Protein AF-A0A2G2XB01-F1 (afdb_monomer)

Foldseek 3Di:
DPPAAEDEDELVRLDDPDAPSSLVVLVVVLVVPVVSPPHHYHYHNVVVLDDDPPDPPCPSSVVSVVSNVVSVVVVCPPPDDDDDDDDDDDDDLQVQLVVQVVVCVVDPDDPPDRSSVVSNDCVVVVVVVPD

Solvent-accessible surface area (backbone atoms only — not comparable to full-atom values): 8194 Å² total; per-residue (Å²): 135,88,80,62,46,76,48,77,44,49,29,69,77,56,63,53,94,53,88,64,52,27,46,52,50,51,53,51,51,52,52,52,46,64,76,50,58,73,53,46,82,43,78,39,60,60,65,73,53,58,69,73,88,89,50,94,77,50,66,66,45,54,52,38,52,51,49,51,52,52,57,54,58,65,63,47,80,70,84,57,75,80,85,81,86,78,86,81,76,85,73,51,47,67,54,36,10,53,50,46,42,64,64,42,73,83,47,99,68,64,91,88,65,58,46,56,60,59,31,54,35,68,77,62,52,65,71,66,80,80,116

Sequence (131 aa):
MFSHLLISIQGPEILNKYVGESELANRTLFTRARTCAPCILFFDEMDALTTKRGKEGGWVVERLLNQLLIELDGADTNSHGPGRLLYIPLPSPDERGLIVIALGQKKPIDASVHLMTMGRDDACKMLVEWT

InterPro domains:
  IPR003959 ATPase, AAA-type, core [PF00004] (6-106)
  IPR027417 P-loop containing nucleoside triphosphate hydrolase [G3DSA:3.40.50.300] (3-117)
  IPR027417 P-loop containing nucleoside triphosphate hydrolase [SSF52540] (6-110)
  IPR055278 Cell division control protein 48 homolog C [PTHR48470] (6-127)

Organism: Capsicum annuum (NCBI:txid4072)

Radius of gyration: 20.56 Å; Cα contacts (8 Å, |Δi|>4): 98; chains: 1; bounding box: 42×37×54 Å

Mean predicted aligned error: 10.05 Å

pLDDT: mean 78.8, std 13.14, range [40.62, 92.25]

Nearest PDB structures (foldseek):
  8uaa-assembly1_A  TM=7.866E-01  e=3.244E-05  Saccharomyces cerevisiae
  7swl-assembly1_C  TM=7.805E-01  e=3.659E-05  Thermochaetoides thermophila
  8rhn-assembly1_L  TM=7.549E-01  e=4.382E-05  Homo sapiens
  8xku-assembly1_A  TM=7.836E-01  e=1.520E-03  Arabidopsis thaliana
  6j30-assembly1_L  TM=6.383E-01  e=5.372E-03  Saccharomyces cerevisiae S288C

Secondary structure (DSSP, 8-state):
---PEEEEEEGGGG--SSTTHHHHHHHHHHHHHHHT-SEEEEEE-GGGG-PPTTSTTTHHHHHHHHHHHHHHHHHGGG---S------PPPPHHHHHHHHHHHHTTS---TT--HHHHHH-GGGGGGTTT-

Structure (mmCIF, N/CA/C/O backbone):
data_AF-A0A2G2XB01-F1
#
_entry.id   AF-A0A2G2XB01-F1
#
loop_
_atom_site.group_PDB
_atom_site.id
_atom_site.type_symbol
_atom_site.label_atom_id
_atom_site.label_alt_id
_atom_site.label_comp_id
_atom_site.label_asym_id
_atom_site.label_entity_id
_atom_site.label_seq_id
_atom_site.pdbx_PDB_ins_code
_atom_site.Cartn_x
_atom_site.Cartn_y
_atom_site.Cartn_z
_atom_site.occupancy
_atom_site.B_iso_or_equiv
_atom_site.auth_seq_id
_atom_site.auth_comp_id
_atom_site.auth_asym_id
_atom_site.auth_atom_id
_atom_site.pdbx_PDB_model_num
ATOM 1 N N . MET A 1 1 ? -16.606 -15.064 -13.106 1.00 46.72 1 MET A N 1
ATOM 2 C CA . MET A 1 1 ? -16.085 -13.691 -12.950 1.00 46.72 1 MET A CA 1
ATOM 3 C C . MET A 1 1 ? -16.112 -13.380 -11.460 1.00 46.72 1 MET A C 1
ATOM 5 O O . MET A 1 1 ? -17.161 -13.029 -10.947 1.00 46.72 1 MET A O 1
ATOM 9 N N . PHE A 1 2 ? -15.018 -13.645 -10.742 1.00 50.41 2 PHE A N 1
ATOM 10 C CA . PHE A 1 2 ? -14.899 -13.287 -9.325 1.00 50.41 2 PHE A CA 1
ATOM 11 C C . PHE A 1 2 ? -14.382 -11.852 -9.258 1.00 50.41 2 PHE A C 1
ATOM 13 O O . PHE A 1 2 ? -13.181 -11.614 -9.348 1.00 50.41 2 PHE A O 1
ATOM 20 N N . SER A 1 3 ? -15.288 -10.881 -9.199 1.00 67.94 3 SER A N 1
ATOM 21 C CA . SER A 1 3 ? -14.918 -9.499 -8.906 1.00 67.94 3 SER A CA 1
ATOM 22 C C . SER A 1 3 ? -14.731 -9.375 -7.397 1.00 67.94 3 SER A C 1
ATOM 24 O O . SER A 1 3 ? -15.695 -9.141 -6.670 1.00 67.94 3 SER A O 1
ATOM 26 N N . HIS A 1 4 ? -13.511 -9.586 -6.908 1.00 78.50 4 HIS A N 1
ATOM 27 C CA . HIS A 1 4 ? -13.180 -9.169 -5.548 1.00 78.50 4 HIS A CA 1
ATOM 28 C C . HIS A 1 4 ? -13.214 -7.641 -5.495 1.00 78.50 4 HIS A C 1
ATOM 30 O O . HIS A 1 4 ? -12.626 -6.978 -6.352 1.00 78.50 4 HIS A O 1
ATOM 36 N N . LEU A 1 5 ? -13.937 -7.082 -4.524 1.00 87.81 5 LEU A N 1
ATOM 37 C CA . LEU A 1 5 ? -14.007 -5.636 -4.348 1.00 87.81 5 LEU A CA 1
ATOM 38 C C . LEU A 1 5 ? -12.628 -5.119 -3.920 1.00 87.81 5 LEU A C 1
ATOM 40 O O . LEU A 1 5 ? -12.088 -5.587 -2.920 1.00 87.81 5 LEU A O 1
ATOM 44 N N . LEU A 1 6 ? -12.079 -4.156 -4.659 1.00 91.69 6 LEU A N 1
ATOM 45 C CA . LEU A 1 6 ? -10.873 -3.424 -4.276 1.00 91.69 6 LEU A CA 1
ATOM 46 C C . LEU A 1 6 ? -11.285 -2.108 -3.607 1.00 91.69 6 LEU A C 1
ATOM 48 O O . LEU A 1 6 ? -11.968 -1.288 -4.220 1.00 91.69 6 LEU A O 1
ATOM 52 N N . ILE A 1 7 ? -10.854 -1.904 -2.367 1.00 91.75 7 ILE A N 1
ATOM 53 C CA . ILE A 1 7 ? -10.968 -0.633 -1.652 1.00 91.75 7 ILE A CA 1
ATOM 54 C C . ILE A 1 7 ? -9.552 -0.055 -1.573 1.00 91.75 7 ILE A C 1
ATOM 56 O O . ILE A 1 7 ? -8.716 -0.596 -0.856 1.00 91.75 7 ILE A O 1
ATOM 60 N N . SER A 1 8 ? -9.277 0.999 -2.344 1.00 92.25 8 SER A N 1
ATOM 61 C CA . SER A 1 8 ? -7.976 1.684 -2.375 1.00 92.25 8 SER A CA 1
ATOM 62 C C . SER A 1 8 ? -8.017 2.940 -1.518 1.00 92.25 8 SER A C 1
ATOM 64 O O . SER A 1 8 ? -9.000 3.677 -1.590 1.00 92.25 8 SER A O 1
ATOM 66 N N . ILE A 1 9 ? -6.960 3.177 -0.747 1.00 91.44 9 ILE A N 1
ATOM 67 C CA . ILE A 1 9 ? -6.805 4.317 0.160 1.00 91.44 9 ILE A CA 1
ATOM 68 C C . ILE A 1 9 ? -5.403 4.879 0.009 1.00 91.44 9 ILE A C 1
ATOM 70 O O . ILE A 1 9 ? -4.440 4.117 0.083 1.00 91.44 9 ILE A O 1
ATOM 74 N N . GLN A 1 10 ? -5.279 6.192 -0.155 1.00 89.81 10 GLN A N 1
ATOM 75 C CA . GLN A 1 10 ? -3.971 6.847 -0.109 1.00 89.81 10 GLN A CA 1
ATOM 76 C C . GLN A 1 10 ? -3.651 7.291 1.322 1.00 89.81 10 GLN A C 1
ATOM 78 O O . GLN A 1 10 ? -4.529 7.771 2.041 1.00 89.81 10 GLN A O 1
ATOM 83 N N . GLY A 1 11 ? -2.394 7.174 1.750 1.00 83.56 11 GLY A N 1
ATOM 84 C CA . GLY A 1 11 ? -1.937 7.581 3.082 1.00 83.56 1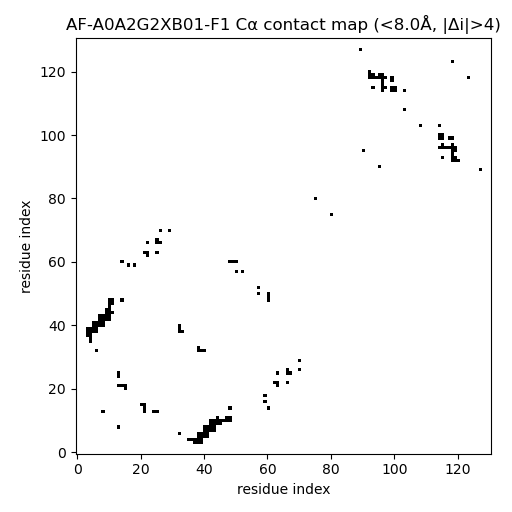1 GLY A CA 1
ATOM 85 C C . GLY A 1 11 ? -2.412 8.986 3.484 1.00 83.56 11 GLY A C 1
ATOM 86 O O . GLY A 1 11 ? -2.999 9.146 4.553 1.00 83.56 11 GLY A O 1
ATOM 87 N N . PRO A 1 12 ? -2.282 10.017 2.634 1.00 83.38 12 PRO A N 1
ATOM 88 C CA . PRO A 1 12 ? -2.781 11.353 2.959 1.00 83.38 12 PRO A CA 1
ATOM 89 C C . PRO A 1 12 ? -4.297 11.443 3.208 1.00 83.38 12 PRO A C 1
ATOM 91 O O . PRO A 1 12 ? -4.727 12.322 3.952 1.00 83.38 12 PRO A O 1
ATOM 94 N N . GLU A 1 13 ? -5.114 10.552 2.639 1.00 83.62 13 GLU A N 1
ATOM 95 C CA . GLU A 1 13 ? -6.582 10.602 2.758 1.00 83.62 13 GLU A CA 1
ATOM 96 C C . GLU A 1 13 ? -7.085 10.251 4.160 1.00 83.62 13 GLU A C 1
ATOM 98 O O . GLU A 1 13 ? -8.157 10.702 4.566 1.00 83.62 13 GLU A O 1
ATOM 103 N N . ILE A 1 14 ? -6.324 9.457 4.917 1.00 81.25 14 ILE A N 1
ATOM 104 C CA . ILE A 1 14 ? -6.697 9.068 6.284 1.00 81.25 14 ILE A CA 1
ATOM 105 C C . ILE A 1 14 ? -6.169 10.044 7.342 1.00 81.25 14 ILE A C 1
ATOM 107 O O . ILE A 1 14 ? -6.523 9.929 8.517 1.00 81.25 14 ILE A O 1
ATOM 1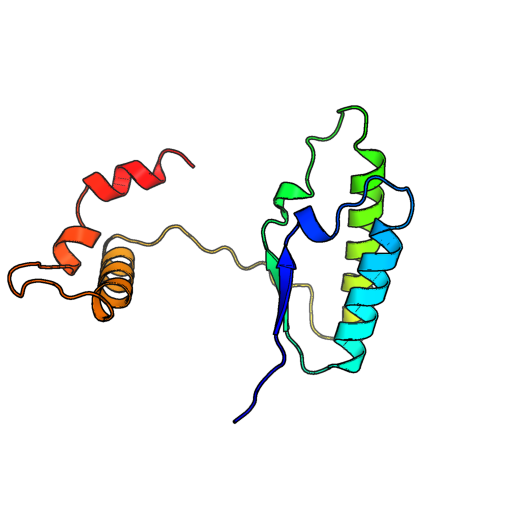11 N N . LEU A 1 15 ? -5.340 11.017 6.946 1.00 78.50 15 LEU A N 1
ATOM 112 C CA . LEU A 1 15 ? -4.820 12.047 7.836 1.00 78.50 15 LEU A CA 1
ATOM 113 C C . LEU A 1 15 ? -5.793 13.215 7.947 1.00 78.50 15 LEU A C 1
ATOM 115 O O . LEU A 1 15 ? -5.988 13.992 7.016 1.00 78.50 15 LEU A O 1
ATOM 119 N N . ASN A 1 16 ? -6.317 13.410 9.151 1.00 77.38 16 ASN A N 1
ATOM 120 C CA . ASN A 1 16 ? -7.066 14.598 9.508 1.00 77.38 16 ASN A CA 1
ATOM 121 C C . ASN A 1 16 ? -6.371 15.370 10.642 1.00 77.38 16 ASN A C 1
ATOM 123 O O . ASN A 1 16 ? -5.800 14.790 11.569 1.00 77.38 16 ASN A O 1
ATOM 127 N N . LYS A 1 17 ? -6.405 16.705 10.550 1.00 66.62 17 LYS A N 1
ATOM 128 C CA . LYS A 1 17 ? -5.854 17.631 11.552 1.00 66.62 17 LYS A CA 1
ATOM 129 C C . LYS A 1 17 ? -6.705 17.683 12.822 1.00 66.62 17 LYS A C 1
ATOM 131 O O . LYS A 1 17 ? -6.198 18.084 13.869 1.00 66.62 17 LYS A O 1
ATOM 136 N N . TYR A 1 18 ? -7.978 17.301 12.739 1.00 71.56 18 TYR A N 1
ATOM 137 C CA . TYR A 1 18 ? -8.871 17.231 13.888 1.00 71.56 18 TYR A CA 1
ATOM 138 C C . TYR A 1 18 ? -8.652 15.931 14.666 1.00 71.56 18 TYR A C 1
ATOM 140 O O . TYR A 1 18 ? -8.679 14.827 14.119 1.00 71.56 18 TYR A O 1
ATOM 148 N N . VAL A 1 19 ? -8.421 16.075 15.972 1.00 69.31 19 VAL A N 1
ATOM 149 C CA . VAL A 1 19 ? -8.168 14.953 16.882 1.00 69.31 19 VAL A CA 1
ATOM 150 C C . VAL A 1 19 ? -9.357 13.988 16.856 1.00 69.31 19 VAL A C 1
ATOM 152 O O . VAL A 1 19 ? -10.494 14.396 17.065 1.00 69.31 19 VAL A O 1
ATOM 155 N N . GLY A 1 20 ? -9.086 12.703 16.618 1.00 78.62 20 GLY A N 1
ATOM 156 C CA . GLY A 1 20 ? -10.087 11.631 16.623 1.00 78.62 20 GLY A CA 1
ATOM 157 C C . GLY A 1 20 ? -10.793 11.381 15.285 1.00 78.62 20 GLY A C 1
ATOM 158 O O . GLY A 1 20 ? -11.278 10.272 15.070 1.00 78.62 20 GLY A O 1
ATOM 159 N N . GLU A 1 21 ? -10.797 12.332 14.344 1.00 84.62 21 GLU A N 1
ATOM 160 C CA . GLU A 1 21 ? -11.433 12.114 13.032 1.00 84.62 21 GLU A CA 1
ATOM 161 C C . GLU A 1 21 ? -10.687 11.056 12.207 1.00 84.62 21 GLU A C 1
ATOM 163 O 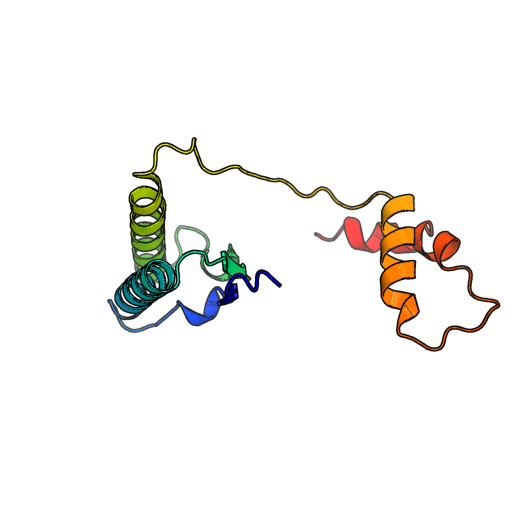O . GLU A 1 21 ? -11.313 10.188 11.600 1.00 84.62 21 GLU A O 1
ATOM 168 N N . SER A 1 22 ? -9.354 11.056 12.266 1.00 85.50 22 SER A N 1
ATOM 169 C CA . SER A 1 22 ? -8.499 10.057 11.610 1.00 85.50 22 SER A CA 1
ATOM 170 C C . SER A 1 22 ? -8.727 8.637 12.163 1.00 85.50 22 SER A C 1
ATOM 172 O O . SER A 1 22 ? -8.734 7.657 11.419 1.00 85.50 22 SER A O 1
ATOM 174 N N . GLU A 1 23 ? -8.968 8.511 13.473 1.00 88.25 23 GLU A N 1
ATOM 175 C CA . GLU A 1 23 ? -9.257 7.229 14.138 1.00 88.25 23 GLU A CA 1
ATOM 176 C C . GLU A 1 23 ? -10.635 6.692 13.726 1.00 88.25 23 GLU A C 1
ATOM 178 O O . GLU A 1 23 ? -10.781 5.510 13.397 1.00 88.25 23 GLU A O 1
ATOM 183 N N . LEU A 1 24 ? -11.643 7.572 13.694 1.00 88.38 24 LEU A N 1
ATOM 184 C CA . LEU A 1 24 ? -12.996 7.232 13.260 1.00 88.38 24 LEU A CA 1
ATOM 185 C C . LEU A 1 24 ? -13.030 6.821 11.783 1.00 88.38 24 LEU A C 1
ATOM 187 O O . LEU A 1 24 ? -13.706 5.846 11.437 1.00 88.38 24 LEU A O 1
ATOM 191 N N . ALA A 1 25 ? -12.297 7.534 10.924 1.00 87.88 25 ALA A N 1
ATOM 192 C CA . ALA A 1 25 ? -12.161 7.199 9.511 1.00 87.88 25 ALA A CA 1
ATOM 193 C C . ALA A 1 25 ? -11.598 5.782 9.341 1.00 87.88 25 ALA A C 1
ATOM 195 O O . ALA A 1 25 ? -12.189 4.969 8.627 1.00 87.88 25 ALA A O 1
ATOM 196 N N . ASN A 1 26 ? -10.535 5.449 10.079 1.00 89.31 26 ASN A N 1
ATOM 197 C CA . ASN A 1 26 ? -9.918 4.127 10.041 1.00 89.31 26 ASN A CA 1
ATOM 198 C C . ASN A 1 26 ? -10.892 3.020 10.493 1.00 89.31 26 ASN A C 1
ATOM 200 O O . ASN A 1 26 ? -11.108 2.035 9.788 1.00 89.31 26 ASN A O 1
ATOM 204 N N . ARG A 1 27 ? -11.595 3.220 11.615 1.00 90.12 27 ARG A N 1
ATOM 205 C CA . ARG A 1 27 ? -12.599 2.259 12.108 1.00 90.12 27 ARG A CA 1
ATOM 206 C C . ARG A 1 27 ? -13.744 2.040 11.116 1.00 90.12 27 ARG A C 1
ATOM 208 O O . ARG A 1 27 ? -14.201 0.913 10.908 1.00 90.12 27 ARG A O 1
ATOM 215 N N . THR A 1 28 ? -14.215 3.117 10.493 1.00 90.81 28 THR A N 1
ATOM 216 C CA . THR A 1 28 ? -15.291 3.072 9.493 1.00 90.81 28 THR A CA 1
ATOM 217 C C . THR A 1 28 ? -14.843 2.320 8.240 1.00 90.81 28 THR A C 1
ATOM 219 O O . THR A 1 28 ? -15.595 1.506 7.704 1.00 90.81 28 THR A O 1
ATOM 222 N N . LEU A 1 29 ? -13.599 2.534 7.815 1.00 91.44 29 LEU A N 1
ATOM 223 C CA . LEU A 1 29 ? -12.972 1.875 6.673 1.00 91.44 29 LEU A CA 1
ATOM 224 C C . LEU A 1 29 ? -12.854 0.359 6.883 1.00 91.44 29 LEU A C 1
ATOM 226 O O . LEU A 1 29 ? -13.323 -0.399 6.034 1.00 91.44 29 LEU A O 1
ATOM 230 N N . PHE A 1 30 ? -12.353 -0.099 8.034 1.00 91.44 30 PHE A N 1
ATOM 231 C CA . PHE A 1 30 ? -12.304 -1.534 8.349 1.00 91.44 30 PHE A CA 1
ATOM 232 C C . PHE A 1 30 ? -13.695 -2.147 8.538 1.00 91.44 30 PHE A C 1
ATOM 234 O O . PHE A 1 30 ? -13.938 -3.275 8.112 1.00 91.44 30 PHE A O 1
ATOM 241 N N . THR A 1 31 ? -14.645 -1.406 9.112 1.00 91.06 31 THR A N 1
ATOM 242 C CA . THR A 1 31 ? -16.044 -1.857 9.217 1.00 91.06 31 THR A CA 1
ATOM 243 C C . THR A 1 31 ? -16.661 -2.071 7.835 1.00 91.06 31 THR A C 1
ATOM 245 O O . THR A 1 31 ? -17.287 -3.103 7.594 1.00 91.06 31 THR A O 1
ATOM 248 N N . ARG A 1 32 ? -16.432 -1.139 6.903 1.00 90.62 32 ARG A N 1
ATOM 249 C CA . ARG A 1 32 ? -16.863 -1.257 5.506 1.00 90.62 32 ARG A CA 1
ATOM 250 C C . ARG A 1 32 ? -16.161 -2.409 4.783 1.00 90.62 32 ARG A C 1
ATOM 252 O O . ARG A 1 32 ? -16.803 -3.128 4.029 1.00 90.62 32 ARG A O 1
ATOM 259 N N . ALA A 1 33 ? -14.866 -2.615 5.010 1.00 90.69 33 ALA A N 1
ATOM 260 C CA . ALA A 1 33 ? -14.144 -3.744 4.426 1.00 90.69 33 ALA A CA 1
ATOM 261 C C . ALA A 1 33 ? -14.731 -5.088 4.901 1.00 90.69 33 ALA A C 1
ATOM 263 O O . ALA A 1 33 ? -15.020 -5.961 4.087 1.00 90.69 33 ALA A O 1
ATOM 264 N N . ARG A 1 34 ? -15.014 -5.227 6.205 1.00 88.38 34 ARG A N 1
ATOM 265 C CA . ARG A 1 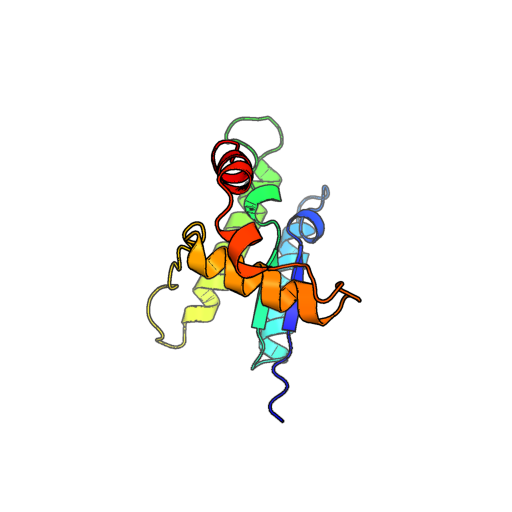34 ? -15.646 -6.430 6.778 1.00 88.38 34 ARG A CA 1
ATOM 266 C C . ARG A 1 34 ? -17.032 -6.705 6.189 1.00 88.38 34 ARG A C 1
ATOM 268 O O . ARG A 1 34 ? -17.345 -7.859 5.912 1.00 88.38 34 ARG A O 1
ATOM 275 N N . THR A 1 35 ? -17.856 -5.677 5.970 1.00 90.31 35 THR A N 1
ATOM 276 C CA . THR A 1 35 ? -19.197 -5.851 5.375 1.00 90.31 35 THR A CA 1
ATOM 277 C C . THR A 1 35 ? -19.146 -6.183 3.885 1.00 90.31 35 THR A C 1
ATOM 279 O O . THR A 1 35 ? -20.078 -6.791 3.364 1.00 90.31 35 THR A O 1
ATOM 282 N N . CYS A 1 36 ? -18.060 -5.818 3.201 1.00 89.38 36 CYS A N 1
ATOM 283 C CA . CYS A 1 36 ? -17.825 -6.127 1.794 1.00 89.38 36 CYS A CA 1
ATOM 284 C C . CYS A 1 36 ? -16.972 -7.389 1.561 1.00 89.38 36 CYS A C 1
ATOM 286 O O . CYS A 1 36 ? -16.562 -7.634 0.424 1.00 89.38 36 CYS A O 1
ATOM 288 N N . ALA A 1 37 ? -16.686 -8.181 2.599 1.00 86.25 37 ALA A N 1
ATOM 289 C CA . ALA A 1 37 ? -15.884 -9.391 2.462 1.00 86.25 37 ALA A CA 1
ATOM 290 C C . ALA A 1 37 ? -16.547 -10.402 1.493 1.00 86.25 37 ALA A C 1
ATOM 292 O O . ALA A 1 37 ? -17.757 -10.623 1.585 1.00 86.25 37 ALA A O 1
ATOM 293 N N . PRO A 1 38 ? -15.788 -11.053 0.583 1.00 89.50 38 PRO A N 1
ATOM 294 C CA . PRO A 1 38 ? -14.331 -10.992 0.422 1.00 89.50 38 PRO A CA 1
ATOM 295 C C . PRO A 1 38 ? -13.861 -9.776 -0.405 1.00 89.50 38 PRO A C 1
ATOM 297 O O . PRO A 1 38 ? -14.168 -9.664 -1.595 1.00 89.50 38 PRO A O 1
ATOM 300 N N . CYS A 1 39 ? -13.040 -8.910 0.197 1.00 89.25 39 CYS A N 1
ATOM 301 C CA . CYS A 1 39 ? -12.476 -7.718 -0.446 1.00 89.25 39 CYS A CA 1
ATOM 302 C C . CYS A 1 39 ? -10.963 -7.595 -0.226 1.00 89.25 39 CYS A C 1
ATOM 304 O O . CYS A 1 39 ? -10.404 -8.190 0.694 1.00 89.25 39 CYS A O 1
ATOM 306 N N . ILE A 1 40 ? -10.318 -6.775 -1.053 1.00 90.62 40 ILE A N 1
ATOM 307 C CA . ILE A 1 40 ? -8.916 -6.378 -0.922 1.00 90.62 40 ILE A CA 1
ATOM 308 C C . ILE A 1 40 ? -8.887 -4.928 -0.441 1.00 90.62 40 ILE A C 1
ATOM 310 O O . ILE A 1 40 ? -9.456 -4.050 -1.092 1.00 90.62 40 ILE A O 1
ATOM 314 N N . LEU A 1 41 ? -8.218 -4.689 0.685 1.00 90.50 41 LEU A N 1
ATOM 315 C CA . LEU A 1 41 ? -7.940 -3.355 1.203 1.00 90.50 41 LEU A CA 1
ATOM 316 C C . LEU A 1 41 ? -6.509 -2.972 0.811 1.00 90.50 41 LEU A C 1
ATOM 318 O O . LEU A 1 41 ? -5.563 -3.631 1.239 1.00 90.50 41 LEU A O 1
ATOM 322 N N . PHE A 1 42 ? -6.357 -1.961 -0.039 1.00 92.12 42 PHE A N 1
ATOM 323 C CA . PHE A 1 42 ? -5.068 -1.527 -0.569 1.00 92.12 42 PHE A CA 1
ATOM 324 C C . PHE A 1 42 ? -4.716 -0.148 -0.020 1.00 92.12 42 PHE A C 1
ATOM 326 O O . PHE A 1 42 ? -5.463 0.806 -0.226 1.00 92.12 42 PHE A O 1
ATOM 333 N N . PHE A 1 43 ? -3.583 -0.062 0.672 1.00 90.56 43 PHE A N 1
ATOM 334 C CA . PHE A 1 43 ? -3.042 1.194 1.167 1.00 90.56 43 PHE A CA 1
ATOM 335 C C . PHE A 1 43 ? -1.860 1.623 0.299 1.00 90.56 43 PHE A C 1
ATOM 337 O O . PHE A 1 43 ? -0.879 0.887 0.187 1.00 90.56 43 PHE A O 1
ATOM 344 N N . ASP A 1 44 ? -1.963 2.809 -0.283 1.00 90.62 44 ASP A N 1
ATOM 345 C CA . ASP A 1 44 ? -0.921 3.464 -1.068 1.00 90.62 44 ASP A CA 1
ATOM 346 C C . ASP A 1 44 ? -0.272 4.590 -0.252 1.00 90.62 44 ASP A C 1
ATOM 348 O O . ASP A 1 44 ? -0.902 5.124 0.660 1.00 90.62 44 ASP A O 1
ATOM 352 N N . GLU A 1 45 ? 0.975 4.955 -0.550 1.00 89.88 45 GLU A N 1
ATOM 353 C CA . GLU A 1 45 ? 1.698 6.056 0.123 1.00 89.88 45 GLU A CA 1
ATOM 354 C C . GLU A 1 45 ? 1.664 5.985 1.667 1.00 89.88 45 GLU A C 1
ATOM 356 O O . GLU A 1 45 ? 1.513 6.983 2.376 1.00 89.88 45 GLU A O 1
ATOM 361 N N . MET A 1 46 ? 1.777 4.778 2.228 1.00 83.81 46 MET A N 1
ATOM 362 C CA . MET A 1 46 ? 1.768 4.569 3.685 1.00 83.81 46 MET A CA 1
ATOM 363 C C . MET A 1 46 ? 2.927 5.274 4.399 1.00 83.81 46 MET A C 1
ATOM 365 O O . MET A 1 46 ? 2.829 5.612 5.577 1.00 83.81 46 MET A O 1
ATOM 369 N N . ASP A 1 47 ? 4.025 5.514 3.698 1.00 82.00 47 ASP A N 1
ATOM 370 C CA . ASP A 1 47 ? 5.161 6.296 4.167 1.00 82.00 47 ASP A CA 1
ATOM 371 C C . ASP A 1 47 ? 4.811 7.777 4.385 1.00 82.00 47 ASP A C 1
ATOM 373 O O . ASP A 1 47 ? 5.376 8.391 5.294 1.00 82.00 47 ASP A O 1
ATOM 377 N N . ALA A 1 48 ? 3.819 8.330 3.674 1.00 81.00 48 ALA A N 1
ATOM 378 C CA . ALA A 1 48 ? 3.300 9.684 3.909 1.00 81.00 48 ALA A CA 1
ATOM 379 C C . ALA A 1 48 ? 2.676 9.846 5.306 1.00 81.00 48 ALA A C 1
ATOM 381 O O . ALA A 1 48 ? 2.635 10.947 5.860 1.00 81.00 48 ALA A O 1
ATOM 382 N N . LEU A 1 49 ? 2.233 8.740 5.908 1.00 74.25 49 LEU A N 1
ATOM 383 C CA . LEU A 1 49 ? 1.761 8.704 7.290 1.00 74.25 49 LEU A CA 1
ATOM 384 C C . LEU A 1 49 ? 2.905 8.742 8.291 1.00 74.25 49 LEU A C 1
ATOM 386 O O . LEU A 1 49 ? 2.665 8.974 9.466 1.00 74.25 49 LEU A O 1
ATOM 390 N N . THR A 1 50 ? 4.145 8.493 7.878 1.00 70.94 50 THR A N 1
ATOM 391 C CA . THR A 1 50 ? 5.279 8.412 8.794 1.00 70.94 50 THR A CA 1
ATOM 392 C C . THR A 1 50 ? 6.009 9.751 8.861 1.00 70.94 50 THR A C 1
ATOM 394 O O . THR A 1 50 ? 6.773 10.140 7.984 1.00 70.94 50 THR A O 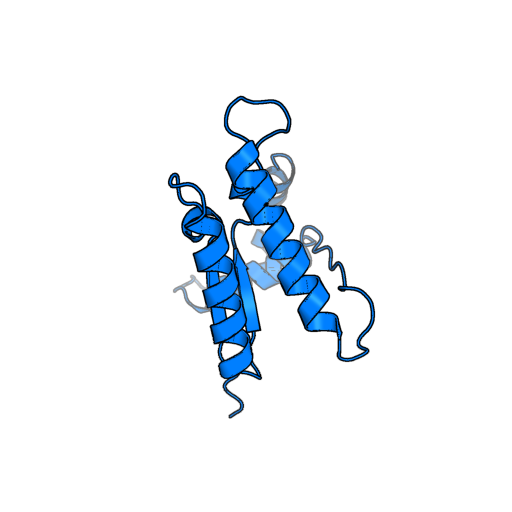1
ATOM 397 N N . THR A 1 51 ? 5.810 10.497 9.946 1.00 63.34 51 THR A N 1
ATOM 398 C CA . THR A 1 51 ? 6.687 11.631 10.268 1.00 63.34 51 THR A CA 1
ATOM 399 C C . THR A 1 51 ? 7.912 11.127 11.026 1.00 63.34 51 THR A C 1
ATOM 401 O O . THR A 1 51 ? 7.773 10.287 11.917 1.00 63.34 51 THR A O 1
ATOM 404 N N . LYS A 1 52 ? 9.115 11.651 10.733 1.00 57.78 52 LYS A N 1
ATOM 405 C CA . LYS A 1 52 ? 10.321 11.360 11.536 1.00 57.78 52 LYS A CA 1
ATOM 406 C C . LYS A 1 52 ? 10.006 11.571 13.024 1.00 57.78 52 LYS A C 1
ATOM 408 O O . LYS A 1 52 ? 9.608 12.671 13.411 1.00 57.78 52 LYS A O 1
ATOM 413 N N . ARG A 1 53 ? 10.173 10.515 13.832 1.00 54.50 53 ARG A N 1
ATOM 414 C CA . ARG A 1 53 ? 9.954 10.543 15.289 1.00 54.50 53 ARG A CA 1
ATOM 415 C C . ARG A 1 53 ? 10.698 11.741 15.895 1.00 54.50 53 ARG A C 1
ATOM 417 O O . ARG A 1 53 ? 11.893 11.894 15.650 1.00 54.50 53 ARG A O 1
ATOM 424 N N . GLY A 1 54 ? 9.995 12.583 16.656 1.00 55.25 54 GLY A N 1
ATOM 425 C CA . GLY A 1 54 ? 10.591 13.706 17.397 1.00 55.25 54 GLY A CA 1
ATOM 426 C C . GLY A 1 54 ? 10.346 15.124 16.857 1.00 55.25 54 GLY A C 1
ATOM 427 O O . GLY A 1 54 ? 10.877 16.064 17.439 1.00 55.25 54 GLY A O 1
ATOM 428 N N . LYS A 1 55 ? 9.548 15.324 15.796 1.00 57.88 55 LYS A N 1
ATOM 429 C CA . LYS A 1 55 ? 9.022 16.662 15.444 1.00 57.88 55 LYS A CA 1
ATOM 430 C C . LYS A 1 55 ? 7.701 16.944 16.172 1.00 57.88 55 LYS A C 1
ATOM 432 O O . LYS A 1 55 ? 6.853 16.058 16.277 1.00 57.88 55 LYS A O 1
ATOM 437 N N . GLU A 1 56 ? 7.519 18.179 16.648 1.00 53.44 56 GLU A N 1
ATOM 438 C CA . GLU A 1 56 ? 6.2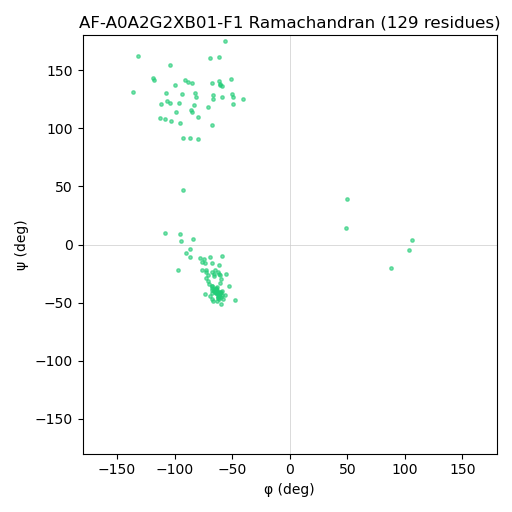42 18.663 17.195 1.00 53.44 56 GLU A CA 1
ATOM 439 C C . GLU A 1 56 ? 5.088 18.355 16.221 1.00 53.44 56 GLU A C 1
ATOM 441 O O . GLU A 1 56 ? 5.190 18.624 15.025 1.00 53.44 56 GLU A O 1
ATOM 446 N N . GLY A 1 57 ? 4.005 17.752 16.727 1.00 60.62 57 GLY A N 1
ATOM 447 C CA . GLY A 1 57 ? 2.819 17.380 15.937 1.00 60.62 57 GLY A CA 1
ATOM 448 C C . GLY A 1 57 ? 2.676 15.892 15.574 1.00 60.62 57 GLY A C 1
ATOM 449 O O . GLY A 1 57 ? 1.628 15.504 15.065 1.00 60.62 57 GLY A O 1
ATOM 450 N N . GLY A 1 58 ? 3.658 15.035 15.890 1.00 70.50 58 GLY A N 1
ATOM 451 C CA . GLY A 1 58 ? 3.618 13.590 15.581 1.00 70.50 58 GLY A CA 1
ATOM 452 C C . GLY A 1 58 ? 2.594 12.751 16.370 1.00 70.50 58 GLY A C 1
ATOM 453 O O . GLY A 1 58 ? 2.328 11.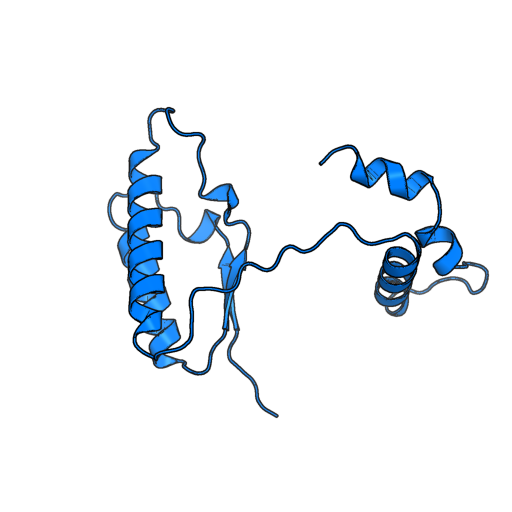608 16.012 1.00 70.50 58 GLY A O 1
ATOM 454 N N . TRP A 1 59 ? 1.971 13.306 17.413 1.00 76.12 59 TRP A N 1
ATOM 455 C CA . TRP A 1 59 ? 1.028 12.581 18.281 1.00 76.12 59 TRP A CA 1
ATOM 456 C C . TRP A 1 59 ? -0.240 12.108 17.549 1.00 76.12 59 TRP A C 1
ATOM 458 O O . TRP A 1 59 ? -0.749 11.021 17.815 1.00 76.12 59 TRP A O 1
ATOM 468 N N . VAL A 1 60 ? -0.761 12.913 16.613 1.00 77.75 60 VAL A N 1
ATOM 469 C CA . VAL A 1 60 ? -1.957 12.550 15.824 1.00 77.75 60 VAL A CA 1
ATOM 470 C C . VAL A 1 60 ? -1.660 11.347 14.924 1.00 77.75 60 VAL A C 1
ATOM 472 O O . VAL A 1 60 ? -2.477 10.436 14.805 1.00 77.75 60 VAL A O 1
ATOM 475 N N . VAL A 1 61 ? -0.457 11.323 14.350 1.00 79.75 61 VAL A N 1
ATOM 476 C CA . VAL A 1 61 ? 0.040 10.240 13.501 1.00 79.75 61 VAL A CA 1
ATOM 477 C C . VAL A 1 61 ? 0.226 8.951 14.300 1.00 79.75 61 VAL A C 1
ATOM 479 O O . VAL A 1 61 ? -0.259 7.901 13.888 1.00 79.75 61 VAL A O 1
ATOM 482 N N . GLU A 1 62 ? 0.880 9.016 15.463 1.00 82.38 62 GLU A N 1
ATOM 483 C CA . GLU A 1 62 ? 1.110 7.835 16.307 1.00 82.38 62 GLU A CA 1
ATOM 484 C C . GLU A 1 62 ? -0.200 7.166 16.732 1.00 82.38 62 GLU A C 1
ATOM 4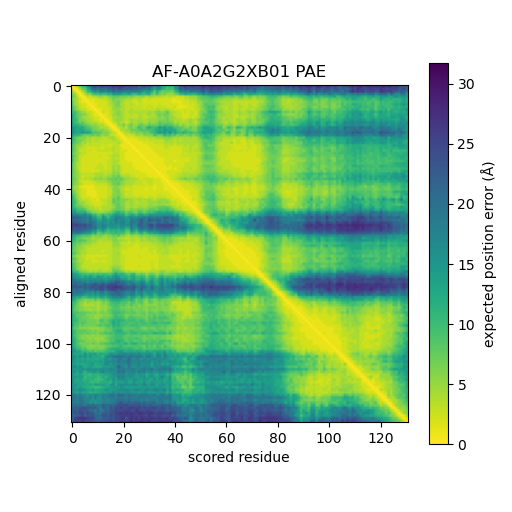86 O O . GLU A 1 62 ? -0.312 5.940 16.717 1.00 82.38 62 GLU A O 1
ATOM 491 N N . ARG A 1 63 ? -1.223 7.959 17.058 1.00 83.88 63 ARG A N 1
ATOM 492 C CA . ARG A 1 63 ? -2.547 7.434 17.412 1.00 83.88 63 ARG A CA 1
ATOM 493 C C . ARG A 1 63 ? -3.258 6.771 16.239 1.00 83.88 63 ARG A C 1
ATOM 495 O O . ARG A 1 63 ? -3.822 5.693 16.415 1.00 83.88 63 ARG A O 1
ATOM 502 N N . LEU A 1 64 ? -3.190 7.371 15.050 1.00 85.38 64 LEU A N 1
ATOM 503 C CA . LEU A 1 64 ? -3.710 6.757 13.828 1.00 85.38 64 LEU A CA 1
ATOM 504 C C . LEU A 1 64 ? -3.021 5.415 13.541 1.00 85.38 64 LEU A C 1
ATOM 506 O O . LEU A 1 64 ? -3.709 4.433 13.266 1.00 85.38 64 LEU A O 1
ATOM 510 N N . LEU A 1 65 ? -1.689 5.354 13.653 1.00 85.44 65 LEU A N 1
ATOM 511 C CA . LEU A 1 65 ? -0.926 4.126 13.413 1.00 85.44 65 LEU A CA 1
ATOM 512 C C . LEU A 1 65 ? -1.275 3.041 14.435 1.00 85.44 65 LEU A C 1
ATOM 514 O O . LEU A 1 65 ? -1.476 1.891 14.057 1.00 85.44 65 LEU A O 1
ATOM 518 N N . ASN A 1 66 ? -1.425 3.404 15.710 1.00 87.62 66 ASN A N 1
ATOM 519 C CA . ASN A 1 66 ? -1.876 2.469 16.738 1.00 87.62 66 ASN A CA 1
ATOM 520 C C . ASN A 1 66 ? -3.280 1.925 16.438 1.00 87.62 66 ASN A C 1
ATOM 522 O O . ASN A 1 66 ? -3.494 0.720 16.535 1.00 87.62 66 ASN A O 1
ATOM 526 N N . GLN A 1 67 ? -4.222 2.778 16.020 1.00 89.12 67 GLN A N 1
ATOM 527 C CA . GLN A 1 67 ? -5.560 2.322 15.630 1.00 89.12 67 GLN A CA 1
ATOM 528 C C . GLN A 1 67 ? -5.510 1.386 14.416 1.00 89.12 67 GLN A C 1
ATOM 530 O O . GLN A 1 67 ? -6.235 0.395 14.378 1.00 89.12 67 GLN A O 1
ATOM 535 N N . LEU A 1 68 ? -4.648 1.673 13.437 1.00 88.50 68 LEU A N 1
ATOM 536 C CA . LEU A 1 68 ? -4.452 0.814 12.269 1.00 88.50 68 LEU A CA 1
ATOM 537 C C . LEU A 1 68 ? -3.922 -0.564 12.667 1.00 88.50 68 LEU A C 1
ATOM 539 O O . LEU A 1 68 ? -4.456 -1.568 12.209 1.00 88.50 68 LEU A O 1
ATOM 543 N N . LEU A 1 69 ? -2.927 -0.618 13.554 1.00 86.88 69 LEU A N 1
ATOM 544 C CA . LEU A 1 69 ? -2.389 -1.875 14.075 1.00 86.88 69 LEU A CA 1
ATOM 545 C C . LEU A 1 69 ? -3.455 -2.692 14.816 1.00 86.88 69 LEU A C 1
ATOM 547 O O . LEU A 1 69 ? -3.534 -3.896 14.604 1.00 86.88 69 LEU A O 1
ATOM 551 N N . ILE A 1 70 ? -4.307 -2.047 15.621 1.00 88.31 70 ILE A N 1
ATOM 552 C CA . ILE A 1 70 ? -5.420 -2.714 16.319 1.00 88.31 70 ILE A CA 1
ATOM 553 C C . ILE A 1 70 ? -6.421 -3.319 15.324 1.00 88.31 70 ILE A C 1
ATOM 555 O O . ILE A 1 70 ? -6.874 -4.446 15.514 1.00 88.31 70 ILE A O 1
ATOM 559 N N . GLU A 1 71 ? -6.789 -2.589 14.268 1.00 88.50 71 GLU A N 1
ATOM 560 C CA . GLU A 1 71 ? -7.733 -3.100 13.264 1.00 88.50 71 GLU A CA 1
ATOM 561 C C . GLU A 1 71 ? -7.147 -4.258 12.440 1.00 88.50 71 GLU A C 1
ATOM 563 O O . GLU A 1 71 ? -7.887 -5.188 12.102 1.00 88.50 71 GLU A O 1
ATOM 568 N N . LEU A 1 72 ? -5.840 -4.217 12.146 1.00 84.44 72 LEU A N 1
ATOM 569 C CA . LEU A 1 72 ? -5.112 -5.293 11.466 1.00 84.44 72 LEU A CA 1
ATOM 570 C C . LEU A 1 72 ? -5.004 -6.548 12.345 1.00 84.44 72 LEU A C 1
ATOM 572 O O . LEU A 1 72 ? -5.348 -7.629 11.883 1.00 84.44 72 LEU A O 1
ATOM 576 N N . ASP A 1 73 ? -4.624 -6.404 13.617 1.00 81.69 73 ASP A N 1
ATOM 577 C CA . ASP A 1 73 ? -4.529 -7.520 14.574 1.00 81.69 73 ASP A CA 1
ATOM 578 C C . ASP A 1 73 ? -5.909 -8.154 14.842 1.00 81.69 73 ASP A C 1
ATOM 580 O O . ASP A 1 73 ? -6.077 -9.372 14.873 1.00 81.69 73 ASP A O 1
ATOM 584 N N . GLY A 1 74 ? -6.961 -7.332 14.925 1.00 75.00 74 GLY A N 1
ATOM 585 C CA . GLY A 1 74 ? -8.339 -7.812 15.056 1.00 75.00 74 GLY A CA 1
ATOM 586 C C . GLY A 1 74 ? -8.859 -8.590 13.836 1.00 75.00 74 GLY A C 1
ATOM 587 O O . GLY A 1 74 ? -9.809 -9.370 13.968 1.00 75.00 74 GLY A O 1
ATOM 588 N N . ALA A 1 75 ? -8.261 -8.407 12.653 1.00 62.66 75 ALA A N 1
ATOM 589 C CA . ALA A 1 75 ? -8.604 -9.169 11.451 1.00 62.66 75 ALA A CA 1
ATOM 590 C C . ALA A 1 75 ? -8.030 -10.603 11.465 1.00 62.66 75 ALA A C 1
ATOM 592 O O . ALA A 1 75 ? -8.602 -11.484 10.818 1.00 62.66 75 ALA A O 1
ATOM 593 N N . ASP A 1 76 ? -6.981 -10.862 12.254 1.00 59.72 76 ASP A N 1
ATOM 594 C CA . ASP A 1 76 ? -6.254 -12.142 12.312 1.00 59.72 76 ASP A CA 1
ATOM 595 C C . ASP A 1 76 ? -6.896 -13.196 13.235 1.00 59.72 76 ASP A C 1
ATOM 597 O O . ASP A 1 76 ? -6.404 -14.321 13.361 1.00 59.72 76 ASP A O 1
ATOM 601 N N . THR A 1 77 ? -8.069 -12.914 13.817 1.00 56.88 77 THR A N 1
ATOM 602 C CA . THR A 1 77 ? -8.834 -13.898 14.619 1.00 56.88 77 THR A CA 1
ATOM 603 C C . THR A 1 77 ? -9.224 -15.166 13.840 1.00 56.88 77 THR A C 1
ATOM 605 O O . THR A 1 77 ? -9.619 -16.167 14.437 1.00 56.88 77 THR A O 1
ATOM 608 N N . ASN A 1 78 ? -9.029 -15.171 12.518 1.00 53.50 78 ASN A N 1
ATOM 609 C CA . ASN A 1 78 ? -9.171 -16.317 11.628 1.00 53.50 78 ASN A CA 1
ATOM 610 C C . ASN A 1 78 ? -7.858 -17.094 11.382 1.00 53.50 78 ASN A C 1
ATOM 612 O O . ASN A 1 78 ? -7.606 -17.481 10.257 1.00 53.50 78 ASN A O 1
ATOM 616 N N . SER A 1 79 ? -7.049 -17.438 12.391 1.00 50.59 79 SER A N 1
ATOM 617 C CA . SER A 1 79 ? -6.025 -18.526 12.351 1.00 50.59 79 SER A CA 1
ATOM 618 C C . SER A 1 79 ? -5.036 -18.589 11.158 1.00 50.59 79 SER A C 1
ATOM 620 O O . SER A 1 79 ? -4.361 -19.602 10.964 1.00 50.59 79 SER A O 1
ATOM 622 N N . HIS A 1 80 ? -4.923 -17.537 10.349 1.00 53.41 80 HIS A N 1
ATOM 623 C CA . HIS A 1 80 ? -3.980 -17.439 9.240 1.00 53.41 80 HIS A CA 1
ATOM 624 C C . HIS A 1 80 ? -2.741 -16.742 9.798 1.00 53.41 80 HIS A C 1
ATOM 626 O O . HIS A 1 80 ? -2.863 -15.771 10.531 1.00 53.41 80 HIS A O 1
ATOM 632 N N . GLY A 1 81 ? -1.565 -17.332 9.571 1.00 55.66 81 GLY A N 1
ATOM 633 C CA . GLY A 1 81 ? -0.318 -16.951 10.240 1.00 55.66 81 GLY A CA 1
ATOM 634 C C . GLY A 1 81 ? 0.073 -15.471 10.090 1.00 55.66 81 GLY A C 1
ATOM 635 O O . GLY A 1 81 ? -0.564 -14.733 9.344 1.00 55.66 81 GLY A O 1
ATOM 636 N N . PRO A 1 82 ? 1.150 -15.039 10.771 1.00 60.62 82 PRO A N 1
ATOM 637 C CA . PRO A 1 82 ? 1.544 -13.632 10.848 1.00 60.62 82 PRO A CA 1
ATOM 638 C C . PRO A 1 82 ? 1.632 -12.978 9.464 1.00 60.62 82 PRO A C 1
ATOM 640 O O . PRO A 1 82 ? 2.086 -13.614 8.506 1.00 60.62 82 PRO A O 1
ATOM 643 N N . GLY A 1 83 ? 1.225 -11.705 9.380 1.00 69.00 83 GLY A N 1
ATOM 644 C CA . GLY A 1 83 ? 1.256 -10.906 8.155 1.00 69.00 83 GLY A CA 1
ATOM 645 C C . GLY A 1 83 ? 2.529 -11.138 7.332 1.00 69.00 83 GLY A C 1
ATOM 646 O O . GLY A 1 83 ? 3.651 -11.029 7.831 1.00 69.00 83 GLY A O 1
ATOM 647 N N . ARG A 1 84 ? 2.362 -11.505 6.056 1.00 80.56 84 ARG A N 1
ATOM 648 C CA . ARG A 1 84 ? 3.487 -11.854 5.181 1.00 80.56 84 ARG A CA 1
ATOM 649 C C . ARG A 1 84 ? 4.159 -10.592 4.652 1.00 80.56 84 ARG A C 1
ATOM 651 O O . ARG A 1 84 ? 3.619 -9.930 3.770 1.00 80.56 84 ARG A O 1
ATOM 658 N N . LEU A 1 85 ? 5.373 -10.313 5.122 1.00 79.88 85 LEU A N 1
ATOM 659 C CA . LEU A 1 85 ? 6.222 -9.286 4.525 1.00 79.88 85 LEU A CA 1
ATOM 660 C C . LEU A 1 85 ? 6.735 -9.765 3.159 1.00 79.88 85 LEU A C 1
ATOM 662 O O . LEU A 1 85 ? 7.446 -10.766 3.072 1.00 79.88 85 LEU A O 1
ATOM 666 N N . LEU A 1 86 ? 6.374 -9.047 2.096 1.00 85.56 86 LEU A N 1
ATOM 667 C CA . LEU A 1 86 ? 6.869 -9.281 0.742 1.00 85.56 86 LEU A CA 1
ATOM 668 C C . LEU A 1 86 ? 7.740 -8.099 0.318 1.00 85.56 86 LEU A C 1
ATOM 670 O O . LEU A 1 86 ? 7.232 -7.013 0.057 1.00 85.56 86 LEU A O 1
ATOM 674 N N . TYR A 1 87 ? 9.050 -8.319 0.241 1.00 86.81 87 TYR A N 1
ATOM 675 C CA . TYR A 1 87 ? 9.970 -7.357 -0.357 1.00 86.81 87 TYR A CA 1
ATOM 676 C C . TYR A 1 87 ? 9.974 -7.521 -1.880 1.00 86.81 87 TYR A C 1
ATOM 678 O O . TYR A 1 87 ? 10.123 -8.637 -2.381 1.00 86.81 87 TYR A O 1
ATOM 686 N N . ILE A 1 88 ? 9.819 -6.413 -2.605 1.00 87.56 88 ILE A N 1
ATOM 687 C CA . ILE A 1 88 ? 9.905 -6.372 -4.066 1.00 87.56 88 ILE A CA 1
ATOM 688 C C . ILE A 1 88 ? 11.274 -5.775 -4.418 1.00 87.56 88 ILE A C 1
ATOM 690 O O . ILE A 1 88 ? 11.467 -4.574 -4.218 1.00 87.56 88 ILE A O 1
ATOM 694 N N . PRO A 1 89 ? 12.243 -6.583 -4.887 1.00 88.12 89 PRO A N 1
ATOM 695 C CA . PRO A 1 89 ? 13.541 -6.065 -5.290 1.00 88.12 89 PRO A CA 1
ATOM 696 C C . PRO A 1 89 ? 13.422 -5.227 -6.563 1.00 88.12 89 PRO A C 1
ATOM 698 O O . PRO A 1 89 ? 12.482 -5.364 -7.349 1.00 88.12 89 PRO A O 1
ATOM 701 N N . LEU A 1 90 ? 14.429 -4.388 -6.790 1.00 87.62 90 LEU A N 1
ATOM 702 C CA . LEU A 1 90 ? 14.587 -3.679 -8.053 1.00 87.62 90 LEU A CA 1
ATOM 703 C C . LEU A 1 90 ? 14.699 -4.684 -9.215 1.00 87.62 90 LEU A C 1
ATOM 705 O O . LEU A 1 90 ? 15.433 -5.670 -9.094 1.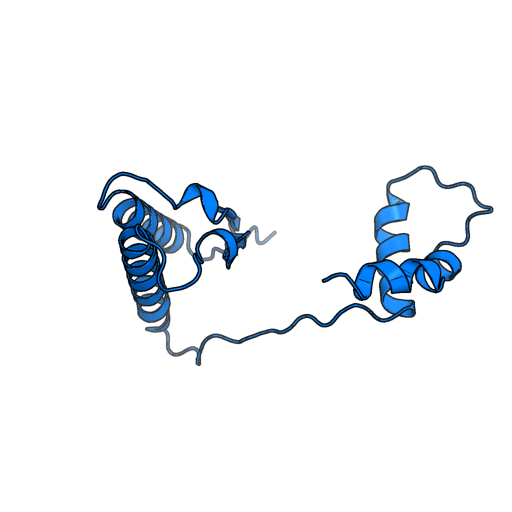00 87.62 90 LEU A O 1
ATOM 709 N N . PRO A 1 91 ? 14.008 -4.446 -10.343 1.00 89.50 91 PRO A N 1
ATOM 710 C CA . PRO A 1 91 ? 13.984 -5.387 -11.455 1.00 89.50 91 PRO A CA 1
ATOM 711 C C . PRO A 1 91 ? 15.354 -5.502 -12.138 1.00 89.50 91 PRO A C 1
ATOM 713 O O . PRO A 1 91 ? 16.036 -4.501 -12.413 1.00 89.50 91 PRO A O 1
ATOM 716 N N . SER A 1 92 ? 15.729 -6.733 -12.482 1.00 89.12 92 SER A N 1
ATOM 717 C CA . SER A 1 92 ? 16.905 -7.030 -13.304 1.00 89.12 92 SER A CA 1
ATOM 718 C C . SER A 1 92 ? 16.789 -6.403 -14.706 1.00 89.12 92 SER A C 1
ATOM 720 O O . SER A 1 92 ? 15.687 -6.062 -15.147 1.00 89.12 92 SER A O 1
ATOM 722 N N . PRO A 1 93 ? 17.898 -6.239 -15.455 1.00 85.81 93 PRO A N 1
ATOM 723 C CA . PRO A 1 93 ? 17.855 -5.685 -16.814 1.00 85.81 93 PRO A CA 1
ATOM 724 C C . PRO A 1 93 ? 16.875 -6.391 -17.756 1.00 85.81 93 PRO A C 1
ATOM 726 O O . PRO A 1 93 ? 16.213 -5.740 -18.565 1.00 85.81 93 PRO A O 1
ATOM 729 N N . ASP A 1 94 ? 16.740 -7.707 -17.618 1.00 88.19 94 ASP A N 1
ATOM 730 C CA . ASP A 1 94 ? 15.820 -8.494 -18.433 1.00 88.19 94 ASP A CA 1
ATOM 731 C C . ASP A 1 94 ? 14.357 -8.265 -18.030 1.00 88.19 94 ASP A C 1
ATOM 733 O O . ASP A 1 94 ? 13.507 -8.048 -18.896 1.00 88.19 94 ASP A O 1
ATOM 737 N N . GLU A 1 95 ? 14.064 -8.219 -16.728 1.00 90.12 95 GLU A N 1
ATOM 738 C CA . GLU A 1 95 ? 12.722 -7.916 -16.209 1.00 90.12 95 GLU A CA 1
ATOM 739 C C . GLU A 1 95 ? 12.281 -6.490 -16.555 1.00 90.12 95 GLU A C 1
ATOM 741 O O . GLU A 1 95 ? 11.127 -6.274 -16.928 1.00 90.12 95 GLU A O 1
ATOM 746 N N . ARG A 1 96 ? 13.198 -5.514 -16.522 1.00 88.81 96 ARG A N 1
ATOM 747 C CA . ARG A 1 96 ? 12.926 -4.153 -17.011 1.00 88.81 96 ARG A CA 1
ATOM 748 C C . ARG A 1 96 ? 12.524 -4.156 -18.479 1.00 88.81 96 ARG A C 1
ATOM 750 O O . ARG A 1 96 ? 11.562 -3.481 -18.836 1.00 88.81 96 ARG A O 1
ATOM 757 N N . GLY A 1 97 ? 13.215 -4.930 -19.318 1.00 88.25 97 GLY A N 1
ATOM 758 C CA . GLY A 1 97 ? 12.852 -5.106 -20.727 1.00 88.25 97 GLY A CA 1
ATOM 759 C C . GLY A 1 97 ? 11.419 -5.615 -20.898 1.00 88.25 97 GLY A C 1
ATOM 760 O O . GLY A 1 97 ? 10.661 -5.057 -21.693 1.00 88.25 97 GLY A O 1
ATOM 761 N N . LEU A 1 98 ? 11.006 -6.599 -20.092 1.00 89.06 98 LEU A N 1
ATOM 762 C CA . LEU A 1 98 ? 9.630 -7.111 -20.093 1.00 89.06 98 LEU A CA 1
ATOM 763 C C . LEU A 1 98 ? 8.607 -6.046 -19.679 1.00 89.06 98 LEU A C 1
ATOM 765 O O . LEU A 1 98 ? 7.554 -5.931 -20.310 1.00 89.06 98 LEU A O 1
ATOM 769 N N . ILE A 1 99 ? 8.920 -5.233 -18.667 1.00 88.38 99 ILE A N 1
ATOM 770 C CA . ILE A 1 99 ? 8.067 -4.114 -18.242 1.00 88.38 99 ILE A CA 1
ATOM 771 C C . ILE A 1 99 ? 7.932 -3.086 -19.372 1.00 88.38 99 ILE A C 1
ATOM 773 O O . ILE A 1 99 ? 6.821 -2.666 -19.693 1.00 88.38 99 ILE A O 1
ATOM 777 N N . VAL A 1 100 ? 9.037 -2.711 -20.021 1.00 87.31 100 VAL A N 1
ATOM 778 C CA . VAL A 1 100 ? 9.034 -1.761 -21.146 1.00 87.31 100 VAL A CA 1
ATOM 779 C C . VAL A 1 100 ? 8.219 -2.303 -22.318 1.00 87.31 100 VAL A C 1
ATOM 781 O O . VAL A 1 100 ? 7.443 -1.553 -22.910 1.00 87.31 100 VAL A O 1
ATOM 784 N N . ILE A 1 101 ? 8.323 -3.599 -22.623 1.00 87.81 101 ILE A N 1
ATOM 785 C CA . ILE A 1 101 ? 7.467 -4.249 -23.624 1.00 87.81 101 ILE A CA 1
ATOM 786 C C . ILE A 1 101 ? 5.997 -4.123 -23.232 1.00 87.81 101 ILE A C 1
ATOM 788 O O . ILE A 1 101 ? 5.192 -3.672 -24.045 1.00 87.81 101 ILE A O 1
ATOM 792 N N . ALA A 1 102 ? 5.642 -4.489 -22.001 1.00 88.12 102 ALA A N 1
ATOM 793 C CA . ALA A 1 102 ? 4.260 -4.441 -21.533 1.00 88.12 102 ALA A CA 1
ATOM 794 C C . ALA A 1 102 ? 3.678 -3.016 -21.596 1.00 88.12 102 ALA A C 1
ATOM 796 O O . ALA A 1 102 ? 2.542 -2.824 -22.030 1.00 88.12 102 ALA A O 1
ATOM 797 N N . LEU A 1 103 ? 4.467 -2.002 -21.231 1.00 86.19 103 LEU A N 1
ATOM 798 C CA . LEU A 1 103 ? 4.083 -0.590 -21.339 1.00 86.19 103 LEU A CA 1
ATOM 799 C C . LEU A 1 103 ? 4.011 -0.110 -22.795 1.00 86.19 103 LEU A C 1
ATOM 801 O O . LEU A 1 103 ? 3.178 0.735 -23.135 1.00 86.19 103 LEU A O 1
ATOM 805 N N . GLY A 1 104 ? 4.880 -0.642 -23.652 1.00 85.19 104 GLY A N 1
ATOM 806 C CA . GLY A 1 104 ? 4.969 -0.285 -25.060 1.00 85.19 104 GLY A CA 1
ATOM 807 C C . GLY A 1 104 ? 3.812 -0.812 -25.905 1.00 85.19 104 GLY A C 1
ATOM 808 O O . GLY A 1 104 ? 3.413 -0.148 -26.854 1.00 85.19 104 GLY A O 1
ATOM 809 N N . GLN A 1 105 ? 3.198 -1.936 -25.522 1.00 82.19 105 GLN A N 1
ATOM 810 C CA . GLN A 1 105 ? 2.079 -2.550 -26.257 1.00 82.19 105 GLN A CA 1
ATOM 811 C C . GLN A 1 105 ? 0.883 -1.615 -26.496 1.00 82.19 105 GLN A C 1
ATOM 813 O O . GLN A 1 105 ? 0.126 -1.817 -27.441 1.00 82.19 105 GLN A O 1
ATOM 818 N N . LYS A 1 106 ? 0.693 -0.596 -25.650 1.00 80.25 106 LYS A N 1
ATOM 819 C CA . LYS A 1 106 ? -0.410 0.372 -25.774 1.00 80.25 106 LYS A CA 1
ATOM 820 C C . LYS A 1 106 ? -0.032 1.649 -26.530 1.00 80.25 106 LYS A C 1
ATOM 822 O O . LYS A 1 106 ? -0.857 2.557 -26.615 1.00 80.25 106 LYS A O 1
ATOM 827 N N . LYS A 1 107 ? 1.193 1.756 -27.049 1.00 82.88 107 LYS A N 1
ATOM 828 C CA . LYS A 1 107 ? 1.698 2.949 -27.741 1.00 82.88 107 LYS A CA 1
ATOM 829 C C . LYS A 1 107 ? 2.062 2.604 -29.191 1.00 82.88 107 LYS A C 1
ATOM 831 O O . LYS A 1 107 ? 2.567 1.511 -29.433 1.00 82.88 107 LYS A O 1
ATOM 836 N N . PRO A 1 108 ? 1.830 3.508 -30.161 1.00 82.06 108 PRO A N 1
ATOM 837 C CA . PRO A 1 108 ? 2.330 3.319 -31.516 1.00 82.06 108 PRO A CA 1
ATOM 838 C C . PRO A 1 108 ? 3.856 3.428 -31.477 1.00 82.06 108 PRO A C 1
ATOM 840 O O . PRO A 1 108 ? 4.410 4.516 -31.332 1.00 82.06 108 PRO A O 1
ATOM 843 N N . ILE A 1 109 ? 4.523 2.280 -31.529 1.00 84.88 109 ILE A N 1
ATOM 844 C CA . ILE A 1 109 ? 5.979 2.172 -31.512 1.00 84.88 109 ILE A CA 1
ATOM 845 C C . ILE A 1 109 ? 6.422 1.769 -32.911 1.00 84.88 109 ILE A C 1
ATOM 847 O O . ILE A 1 109 ? 5.875 0.836 -33.498 1.00 84.88 109 ILE A O 1
ATOM 851 N N . ASP A 1 110 ? 7.393 2.505 -33.444 1.00 87.25 110 ASP A N 1
ATOM 852 C CA . ASP A 1 110 ? 7.989 2.192 -34.735 1.00 87.25 110 ASP A CA 1
ATOM 853 C C . ASP A 1 110 ? 8.665 0.813 -34.693 1.00 87.25 110 ASP A C 1
ATOM 855 O O . ASP A 1 110 ? 9.299 0.447 -33.701 1.00 87.25 110 ASP A O 1
ATOM 859 N N . ALA A 1 111 ? 8.538 0.044 -35.775 1.00 80.00 111 ALA A N 1
ATOM 860 C CA . ALA A 1 111 ? 9.057 -1.321 -35.850 1.00 80.00 111 ALA A CA 1
ATOM 861 C C . ALA A 1 111 ? 10.589 -1.406 -35.693 1.00 80.00 111 ALA A C 1
ATOM 863 O O . ALA A 1 111 ? 11.109 -2.480 -35.390 1.00 80.00 111 ALA A O 1
ATOM 864 N N . SER A 1 112 ? 11.310 -0.295 -35.875 1.00 84.50 112 SER A N 1
ATOM 865 C CA . SER A 1 112 ? 12.757 -0.206 -35.646 1.00 84.50 112 SER A CA 1
ATOM 866 C C . SER A 1 112 ? 13.155 -0.163 -34.166 1.00 84.50 112 SER A C 1
ATOM 868 O O . SER A 1 112 ? 14.330 -0.336 -33.837 1.00 84.50 112 SER A O 1
ATOM 870 N N . VAL A 1 113 ? 12.208 0.052 -33.249 1.00 82.56 113 VAL A N 1
ATOM 871 C CA . VAL A 1 113 ? 12.507 0.190 -31.821 1.00 82.56 113 VAL A CA 1
ATOM 872 C C . VAL A 1 113 ? 12.583 -1.179 -31.148 1.00 82.56 113 VAL A C 1
ATOM 874 O O . VAL A 1 113 ? 11.589 -1.883 -30.967 1.00 82.56 113 VAL A O 1
ATOM 877 N N . HIS A 1 114 ? 13.779 -1.533 -30.679 1.00 85.88 114 HIS A N 1
ATOM 878 C CA . HIS A 1 114 ? 14.022 -2.764 -29.930 1.00 85.88 114 HIS A CA 1
ATOM 879 C C . HIS A 1 114 ? 13.899 -2.547 -28.414 1.00 85.88 114 HIS A C 1
ATOM 881 O O . HIS A 1 114 ? 14.870 -2.247 -27.720 1.00 85.88 114 HIS A O 1
ATOM 887 N N . LEU A 1 115 ? 12.690 -2.755 -27.886 1.00 81.56 115 LEU A N 1
ATOM 888 C CA . LEU A 1 115 ? 12.343 -2.499 -26.478 1.00 81.56 115 LEU A CA 1
ATOM 889 C C . LEU A 1 115 ? 13.159 -3.313 -25.458 1.00 81.56 115 LEU A C 1
ATOM 891 O O . LEU A 1 115 ? 13.478 -2.803 -24.386 1.00 81.56 115 LEU A O 1
ATOM 895 N N . MET A 1 116 ? 13.559 -4.546 -25.794 1.00 83.38 116 MET A N 1
ATOM 896 C CA . MET A 1 116 ? 14.439 -5.344 -24.922 1.00 83.38 116 MET A CA 1
ATOM 897 C C . MET A 1 116 ? 15.814 -4.708 -24.748 1.00 83.38 116 MET A C 1
ATOM 899 O O . MET A 1 116 ? 16.373 -4.723 -23.654 1.00 83.38 116 MET A O 1
ATOM 903 N N . THR A 1 117 ? 16.358 -4.139 -25.823 1.00 84.75 117 THR A N 1
ATOM 904 C CA . THR A 1 117 ? 17.663 -3.480 -25.797 1.00 84.75 117 THR A CA 1
ATOM 905 C C . THR A 1 117 ? 17.600 -2.210 -24.951 1.00 84.75 117 THR A C 1
ATOM 907 O O . THR A 1 117 ? 18.514 -1.968 -24.173 1.00 84.75 117 THR A O 1
ATOM 910 N N . MET A 1 118 ? 16.485 -1.469 -25.006 1.00 81.75 118 MET A N 1
ATOM 911 C CA . MET A 1 118 ? 16.264 -0.291 -24.155 1.00 81.75 118 MET A CA 1
ATOM 912 C C . MET A 1 118 ? 16.204 -0.641 -22.661 1.00 81.75 118 MET A C 1
ATOM 914 O O . MET A 1 118 ? 16.792 0.060 -21.849 1.00 81.75 118 MET A O 1
ATOM 918 N N . GLY A 1 119 ? 15.535 -1.734 -22.275 1.00 78.50 119 GLY A N 1
ATOM 919 C CA . GLY A 1 119 ? 15.474 -2.151 -20.862 1.00 78.50 119 GLY A CA 1
ATOM 920 C C . GLY A 1 119 ? 16.827 -2.589 -20.277 1.00 78.50 119 GLY A C 1
ATOM 921 O O . GLY A 1 119 ? 17.051 -2.481 -19.062 1.00 78.50 119 GLY A O 1
ATOM 922 N N . ARG A 1 120 ? 17.735 -3.047 -21.150 1.00 83.94 120 ARG A N 1
ATOM 923 C CA . ARG A 1 120 ? 19.110 -3.451 -20.824 1.00 83.94 120 ARG A CA 1
ATOM 924 C C . ARG A 1 120 ? 20.119 -2.305 -20.840 1.00 83.94 120 ARG A C 1
ATOM 926 O O . ARG A 1 120 ? 21.237 -2.523 -20.384 1.00 83.94 120 ARG A O 1
ATOM 933 N N . ASP A 1 121 ? 19.738 -1.135 -21.340 1.00 81.88 121 ASP A N 1
ATOM 934 C CA . ASP A 1 121 ? 20.627 0.017 -21.441 1.00 81.88 121 ASP A CA 1
ATOM 935 C C . ASP A 1 121 ? 21.129 0.456 -20.053 1.00 81.88 121 ASP A C 1
ATOM 937 O O . ASP A 1 121 ? 20.380 0.487 -19.068 1.00 81.88 121 ASP A O 1
ATOM 941 N N . ASP A 1 122 ? 22.417 0.788 -19.971 1.00 70.31 122 ASP A N 1
ATOM 942 C CA . ASP A 1 122 ? 23.071 1.232 -18.742 1.00 70.31 122 ASP A CA 1
ATOM 943 C C . ASP A 1 122 ? 22.564 2.602 -18.277 1.00 70.31 122 ASP A C 1
ATOM 945 O O . ASP A 1 122 ? 22.581 2.881 -17.078 1.00 70.31 122 ASP A O 1
ATOM 949 N N . ALA A 1 123 ? 22.017 3.425 -19.176 1.00 70.50 123 ALA A N 1
ATOM 950 C CA . ALA A 1 123 ? 21.350 4.674 -18.814 1.00 70.50 123 ALA A CA 1
ATOM 951 C C . ALA A 1 123 ? 20.159 4.434 -17.867 1.00 70.50 123 ALA A C 1
ATOM 953 O O . ALA A 1 123 ? 19.876 5.258 -16.996 1.00 70.50 123 ALA A O 1
ATOM 954 N N . CYS A 1 124 ? 19.496 3.275 -17.962 1.00 63.41 124 CYS A N 1
ATOM 955 C CA . CYS A 1 124 ? 18.431 2.891 -17.035 1.00 63.41 124 CYS A CA 1
ATOM 956 C C . CYS A 1 124 ? 18.950 2.478 -15.647 1.00 63.41 124 CYS A C 1
ATOM 958 O O . CYS A 1 124 ? 18.158 2.444 -14.706 1.00 63.41 124 CYS A O 1
ATOM 960 N N . LYS A 1 125 ? 20.251 2.189 -15.480 1.00 62.34 125 LYS A N 1
ATOM 961 C CA . LYS A 1 125 ? 20.852 1.913 -14.160 1.00 62.34 125 LYS A CA 1
ATOM 962 C C . LYS A 1 125 ? 20.938 3.174 -13.300 1.00 62.34 125 LYS A C 1
ATOM 964 O O . LYS A 1 125 ? 20.768 3.085 -12.090 1.00 62.34 125 LYS A O 1
ATOM 969 N N . MET A 1 126 ? 21.111 4.348 -13.912 1.00 55.78 126 MET A N 1
ATOM 970 C CA . MET A 1 126 ? 21.220 5.617 -13.179 1.00 55.78 126 MET A CA 1
ATOM 971 C C . MET A 1 126 ? 19.923 6.049 -12.484 1.00 55.78 126 MET A C 1
ATOM 973 O O . MET A 1 126 ? 19.968 6.885 -11.592 1.00 55.78 126 MET A O 1
ATOM 977 N N . LEU A 1 127 ? 18.775 5.465 -12.835 1.00 53.47 127 LEU A N 1
ATOM 978 C CA . LEU A 1 127 ? 17.512 5.694 -12.121 1.00 53.47 127 LEU A CA 1
ATOM 979 C C . LEU A 1 127 ? 17.411 4.905 -10.805 1.00 53.47 127 LEU A C 1
ATOM 981 O O . LEU A 1 127 ? 16.511 5.165 -10.016 1.00 53.47 127 LEU A O 1
ATOM 985 N N . VAL A 1 128 ? 18.315 3.947 -10.574 1.00 51.62 128 VAL A N 1
ATOM 986 C CA . VAL A 1 128 ? 18.293 3.028 -9.426 1.00 51.62 128 VAL A CA 1
ATOM 987 C C . VAL A 1 128 ? 19.212 3.494 -8.288 1.00 51.62 128 VAL A C 1
ATOM 989 O O . VAL A 1 128 ? 19.008 3.120 -7.142 1.00 51.62 128 VAL A O 1
ATOM 992 N N . GLU A 1 129 ? 20.205 4.338 -8.577 1.00 49.34 129 GLU A N 1
ATOM 993 C CA . GLU A 1 129 ? 21.171 4.832 -7.578 1.00 49.34 129 GLU A CA 1
ATOM 994 C C . GLU A 1 129 ? 20.697 6.084 -6.809 1.00 49.34 129 GLU A C 1
ATOM 996 O O . GLU A 1 129 ? 21.383 6.532 -5.894 1.00 49.34 129 GLU A O 1
ATOM 1001 N N . TRP A 1 130 ? 19.531 6.649 -7.154 1.00 40.62 130 TRP A N 1
ATOM 1002 C CA . TRP A 1 130 ? 18.979 7.874 -6.543 1.00 40.62 130 TRP A CA 1
ATOM 1003 C C . TRP A 1 130 ? 17.762 7.646 -5.628 1.00 40.62 130 TRP A C 1
ATOM 1005 O O . TRP A 1 130 ? 17.125 8.616 -5.212 1.00 40.62 130 TRP A O 1
ATOM 1015 N N . THR A 1 131 ? 17.442 6.393 -5.299 1.00 41.88 131 THR A N 1
ATOM 1016 C CA . THR A 1 131 ? 16.424 6.007 -4.302 1.00 41.88 131 THR A CA 1
ATOM 1017 C C . THR A 1 131 ? 17.076 5.288 -3.138 1.00 41.88 131 THR A C 1
ATOM 1019 O O . THR A 1 131 ? 16.809 5.677 -1.981 1.00 41.88 131 THR A O 1
#